Protein AF-A0A850CCL5-F1 (afdb_monomer)

Foldseek 3Di:
DAAQLGPVCVVVLVVLADPPDADEAEYADDDVVLVVVVVVVVVVCVVCCVVCVPDDDYHYHYDVQPVCVVVPNPPDHRHWDKDFDDDPNDTPDIDTDPCRSNVRGDDDD

Mean predicted aligned error: 3.84 Å

Organism: NCBI:txid1076443

pLDDT: mean 90.9, std 8.14, range [40.56, 97.75]

Sequence (109 aa):
VLGVSRLAAAEDAFRAAGPVEQATVVVPADGETADLLRLRLTDLAACLRPAFPAGRRVRVVLDDGTLAAAIGFANTGDGTEAALRISDGIITARAIGAGAGRAVAPDGL

Radius of gyration: 13.96 Å; Cα contacts (8 Å, |Δi|>4): 161; chains: 1; bounding box: 42×28×35 Å

Structure (mmCIF, N/CA/C/O backbone):
data_AF-A0A850CCL5-F1
#
_entry.id   AF-A0A850CCL5-F1
#
loop_
_atom_site.group_PDB
_atom_site.id
_atom_site.type_symbol
_atom_site.label_atom_id
_atom_site.label_alt_id
_atom_site.label_comp_id
_atom_site.label_asym_id
_atom_site.label_entity_id
_atom_site.label_seq_id
_atom_site.pdbx_PDB_ins_code
_atom_site.Cartn_x
_atom_site.Cartn_y
_atom_site.Cartn_z
_atom_site.occupancy
_atom_site.B_iso_or_equiv
_atom_site.auth_seq_id
_atom_site.auth_comp_id
_atom_site.auth_asym_id
_atom_site.auth_atom_id
_atom_site.pdbx_PDB_model_num
ATOM 1 N N . VAL A 1 1 ? -0.005 0.442 -4.331 1.00 97.31 1 VAL A N 1
ATOM 2 C CA . VAL A 1 1 ? 1.350 0.823 -4.773 1.00 97.31 1 VAL A CA 1
ATOM 3 C C . VAL A 1 1 ? 1.309 2.275 -5.186 1.00 97.31 1 VAL A C 1
ATOM 5 O O . VAL A 1 1 ? 0.525 2.614 -6.065 1.00 97.31 1 VAL A O 1
ATOM 8 N N . LEU A 1 2 ? 2.077 3.121 -4.511 1.00 97.44 2 LEU A N 1
ATOM 9 C CA . LEU A 1 2 ? 2.126 4.555 -4.773 1.00 97.44 2 LEU A CA 1
ATOM 10 C C . LEU A 1 2 ? 3.574 4.951 -5.038 1.00 97.44 2 LEU A C 1
ATOM 12 O O . LEU A 1 2 ? 4.454 4.581 -4.267 1.00 97.44 2 LEU A O 1
ATOM 16 N N . GLY A 1 3 ? 3.809 5.702 -6.107 1.00 96.88 3 GLY A N 1
ATOM 17 C CA . GLY A 1 3 ? 5.069 6.410 -6.288 1.00 96.88 3 GLY A CA 1
ATOM 18 C C . GLY A 1 3 ? 5.159 7.605 -5.337 1.00 96.88 3 GLY A C 1
ATOM 19 O O . GLY A 1 3 ? 4.149 8.057 -4.786 1.00 96.88 3 GLY A O 1
ATOM 20 N N . VAL A 1 4 ? 6.366 8.138 -5.150 1.00 95.38 4 VAL A N 1
ATOM 21 C CA . VAL A 1 4 ? 6.640 9.203 -4.169 1.00 95.38 4 VAL A CA 1
ATOM 22 C C . VAL A 1 4 ? 5.753 10.434 -4.382 1.00 95.38 4 VAL A C 1
ATOM 24 O O . VAL A 1 4 ? 5.194 10.971 -3.425 1.00 95.38 4 VAL A O 1
ATOM 27 N N . SER A 1 5 ? 5.529 10.835 -5.638 1.00 95.25 5 SER A N 1
ATOM 28 C CA . SER A 1 5 ? 4.682 11.993 -5.971 1.00 95.25 5 SER A CA 1
ATOM 29 C C . SER A 1 5 ? 3.178 11.753 -5.758 1.00 95.25 5 SER A C 1
ATOM 31 O O . SER A 1 5 ? 2.383 12.690 -5.819 1.00 95.25 5 SER A O 1
ATOM 33 N N . ARG A 1 6 ? 2.772 10.505 -5.488 1.00 96.25 6 ARG A N 1
ATOM 34 C CA . ARG A 1 6 ? 1.376 10.079 -5.297 1.00 96.25 6 ARG A CA 1
ATOM 35 C C . ARG A 1 6 ? 1.064 9.608 -3.880 1.00 96.25 6 ARG A C 1
ATOM 37 O O . ARG A 1 6 ? -0.033 9.114 -3.645 1.00 96.25 6 ARG A O 1
ATOM 44 N N . LEU A 1 7 ? 1.962 9.799 -2.910 1.00 94.62 7 LEU A N 1
ATOM 45 C CA . LEU A 1 7 ? 1.741 9.364 -1.521 1.00 94.62 7 LEU A CA 1
ATOM 46 C C . LEU A 1 7 ? 0.465 9.934 -0.884 1.00 94.62 7 LEU A C 1
ATOM 48 O O . LEU A 1 7 ? -0.136 9.269 -0.044 1.00 94.62 7 LEU A O 1
ATOM 52 N N . ALA A 1 8 ? 0.016 11.117 -1.311 1.00 93.38 8 ALA A N 1
ATOM 53 C CA . ALA A 1 8 ? -1.240 11.707 -0.845 1.00 93.38 8 ALA A CA 1
ATOM 54 C C . ALA A 1 8 ? -2.468 10.822 -1.144 1.00 93.38 8 ALA A C 1
ATOM 56 O O . ALA A 1 8 ? -3.388 10.779 -0.331 1.00 93.38 8 ALA A O 1
ATOM 57 N N . ALA A 1 9 ? -2.449 10.038 -2.230 1.00 95.56 9 ALA A N 1
ATOM 58 C CA . ALA A 1 9 ? -3.534 9.117 -2.588 1.00 95.56 9 ALA A CA 1
ATOM 59 C C . ALA A 1 9 ? -3.729 7.980 -1.566 1.00 95.56 9 ALA A C 1
ATOM 61 O O . ALA A 1 9 ? -4.743 7.279 -1.586 1.00 95.56 9 ALA A O 1
ATOM 62 N N . ALA A 1 10 ? -2.779 7.792 -0.641 1.00 93.25 10 ALA A N 1
ATOM 63 C CA . ALA A 1 10 ? -2.964 6.892 0.487 1.00 93.25 10 ALA A CA 1
ATO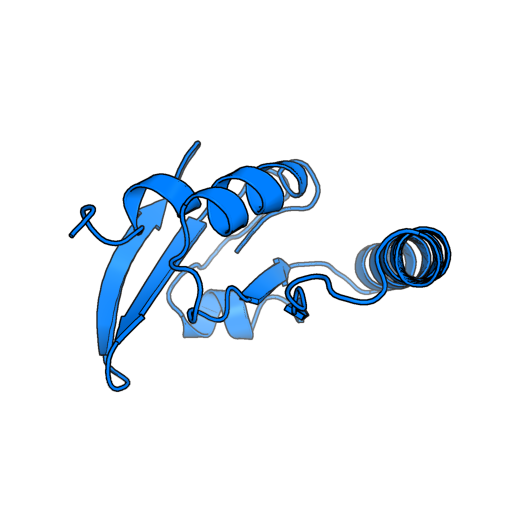M 64 C C . ALA A 1 10 ? -4.171 7.306 1.339 1.00 93.25 10 ALA A C 1
ATOM 66 O O . ALA A 1 10 ? -4.908 6.434 1.788 1.00 93.25 10 ALA A O 1
ATOM 67 N N . GLU A 1 11 ? -4.394 8.607 1.550 1.00 91.19 11 GLU A N 1
ATOM 68 C CA . GLU A 1 11 ? -5.504 9.103 2.369 1.00 91.19 11 GLU A CA 1
ATOM 69 C C . GLU A 1 11 ? -6.858 8.735 1.760 1.00 91.19 11 GLU A C 1
ATOM 71 O O . GLU A 1 11 ? -7.677 8.131 2.454 1.00 91.19 11 GLU A O 1
ATOM 76 N N . ASP A 1 12 ? -7.041 8.965 0.459 1.00 90.44 12 ASP A N 1
ATOM 77 C CA . ASP A 1 12 ? -8.240 8.551 -0.276 1.00 90.44 12 ASP A CA 1
ATOM 78 C C . ASP A 1 12 ? -8.460 7.033 -0.206 1.00 90.44 12 ASP A C 1
ATOM 80 O O . ASP A 1 12 ? -9.575 6.567 0.047 1.00 90.44 12 ASP A O 1
ATOM 84 N N . ALA A 1 13 ? -7.394 6.242 -0.375 1.00 89.88 13 ALA A N 1
ATOM 85 C CA . ALA A 1 13 ? -7.463 4.786 -0.270 1.00 89.88 13 ALA A CA 1
ATOM 86 C C . ALA A 1 13 ? -7.861 4.333 1.145 1.00 89.88 13 ALA A C 1
ATOM 88 O O . ALA A 1 13 ? -8.710 3.455 1.301 1.00 89.88 13 ALA A O 1
ATOM 89 N N . PHE A 1 14 ? -7.298 4.950 2.190 1.00 89.06 14 PHE A N 1
ATOM 90 C CA . PHE A 1 14 ? -7.698 4.683 3.569 1.00 89.06 14 PHE A CA 1
ATOM 91 C C . PHE A 1 14 ? -9.154 5.094 3.799 1.00 89.06 14 PHE A C 1
ATOM 93 O O . PHE A 1 14 ? -9.919 4.317 4.364 1.00 89.06 14 PHE A O 1
ATOM 100 N N . ARG A 1 15 ? -9.576 6.271 3.347 1.00 87.38 15 ARG A N 1
ATOM 101 C CA . ARG A 1 15 ? -10.955 6.740 3.518 1.00 87.38 15 ARG A CA 1
ATOM 102 C C . ARG A 1 15 ? -11.972 5.831 2.823 1.00 87.38 15 ARG A C 1
ATOM 104 O O . ARG A 1 15 ? -13.096 5.706 3.298 1.00 87.38 15 ARG A O 1
ATOM 111 N N . ALA A 1 16 ? -11.584 5.208 1.714 1.00 89.56 16 ALA A N 1
ATOM 112 C CA . ALA A 1 16 ? -12.424 4.273 0.978 1.00 89.56 16 ALA A CA 1
ATOM 113 C C . ALA A 1 16 ? -12.430 2.8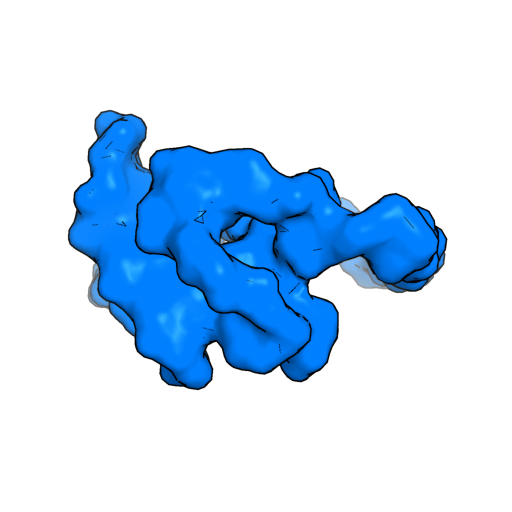48 1.563 1.00 89.56 16 ALA A C 1
ATOM 115 O O . ALA A 1 16 ? -13.426 2.144 1.420 1.00 89.56 16 ALA A O 1
ATOM 116 N N . ALA A 1 17 ? -11.346 2.417 2.216 1.00 86.31 17 ALA A N 1
ATOM 117 C CA . ALA A 1 17 ? -11.250 1.084 2.807 1.00 86.31 17 ALA A CA 1
ATOM 118 C C . ALA A 1 17 ? -12.185 0.914 4.014 1.00 86.31 17 ALA A C 1
ATOM 120 O O . ALA A 1 17 ? -12.264 1.793 4.881 1.00 86.31 17 ALA A O 1
ATOM 121 N N . GLY A 1 18 ? -12.819 -0.259 4.117 1.00 81.94 18 GLY A N 1
ATOM 122 C CA . GLY A 1 18 ? -13.762 -0.577 5.192 1.00 81.94 18 GLY A CA 1
ATOM 123 C C . GLY A 1 18 ? -13.145 -0.465 6.599 1.00 81.94 18 GLY A C 1
ATOM 124 O O . GLY A 1 18 ? -11.925 -0.560 6.760 1.00 81.94 18 GLY A O 1
ATOM 125 N N . PRO A 1 19 ? -13.953 -0.283 7.660 1.00 78.44 19 PRO A N 1
ATOM 126 C CA . PRO A 1 19 ? -13.460 0.026 9.010 1.00 78.44 19 PRO A CA 1
ATOM 127 C C . PRO A 1 19 ? -12.521 -1.039 9.601 1.00 78.44 19 PRO A C 1
ATOM 129 O O . PRO A 1 19 ? -11.631 -0.700 10.379 1.00 78.44 19 PRO A O 1
ATOM 132 N N . VAL A 1 20 ? -12.682 -2.303 9.199 1.00 80.38 20 VAL A N 1
ATOM 133 C CA . VAL A 1 20 ? -11.883 -3.449 9.675 1.00 80.38 20 VAL A CA 1
ATOM 134 C C . VAL A 1 20 ? -10.787 -3.847 8.670 1.00 80.38 20 VAL A C 1
ATOM 136 O O . VAL A 1 20 ? -9.946 -4.693 8.960 1.00 80.38 20 VAL A O 1
ATOM 139 N N . GLU A 1 21 ? -10.749 -3.226 7.489 1.00 83.44 21 GLU A N 1
ATOM 140 C CA . GLU A 1 21 ? -9.784 -3.572 6.447 1.00 83.44 21 GLU A CA 1
ATOM 141 C C . GLU A 1 21 ? -8.408 -2.970 6.716 1.00 83.44 21 GLU A C 1
ATOM 143 O O . GLU A 1 21 ? -8.255 -1.788 7.045 1.00 83.44 21 GLU A O 1
ATOM 148 N N . GLN A 1 22 ? -7.380 -3.790 6.510 1.00 85.19 22 GLN A N 1
ATOM 149 C CA . GLN A 1 22 ? -6.002 -3.333 6.531 1.00 85.19 22 GLN A CA 1
ATOM 150 C C . GLN A 1 22 ? -5.597 -2.836 5.143 1.00 85.19 22 GLN A C 1
ATOM 152 O O . GLN A 1 22 ? -5.374 -3.623 4.227 1.00 85.19 22 GLN A O 1
ATOM 157 N N . ALA A 1 23 ? -5.408 -1.527 5.005 1.00 88.06 23 ALA A N 1
ATOM 158 C CA . ALA A 1 23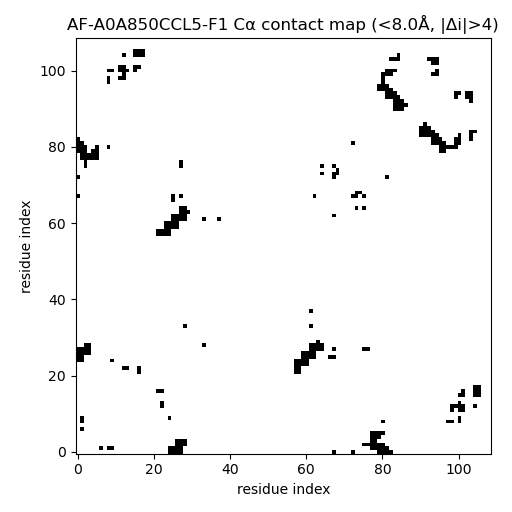 ? -4.764 -0.954 3.830 1.00 88.06 23 ALA A CA 1
ATOM 159 C C . ALA A 1 23 ? -3.236 -0.902 4.030 1.00 88.06 23 ALA A C 1
ATOM 161 O O . ALA A 1 23 ? -2.729 -0.378 5.027 1.00 88.06 23 ALA A O 1
ATOM 162 N N . THR A 1 24 ? -2.503 -1.481 3.075 1.00 93.31 24 THR A N 1
ATOM 163 C CA . THR A 1 24 ? -1.034 -1.461 3.030 1.00 93.31 24 THR A CA 1
ATOM 164 C C . THR A 1 24 ? -0.581 -0.589 1.866 1.00 93.31 24 THR A C 1
ATOM 166 O O . THR A 1 24 ? -0.930 -0.847 0.714 1.00 93.31 24 THR A O 1
ATOM 169 N N . VAL A 1 25 ? 0.222 0.432 2.159 1.00 95.38 25 VAL A N 1
ATOM 170 C CA . VAL A 1 25 ? 0.842 1.291 1.148 1.00 95.38 25 VAL A CA 1
ATOM 171 C C . VAL A 1 25 ? 2.217 0.728 0.822 1.00 95.38 25 VAL A C 1
ATOM 173 O O . VAL A 1 25 ? 3.097 0.701 1.674 1.00 95.38 25 VAL A O 1
ATOM 176 N N . VAL A 1 26 ? 2.394 0.271 -0.412 1.00 97.12 26 VAL A N 1
ATOM 177 C CA . VAL A 1 26 ? 3.698 -0.139 -0.948 1.00 97.12 26 VAL A CA 1
ATOM 178 C C . VAL A 1 26 ? 4.273 1.032 -1.734 1.00 97.12 26 VAL A C 1
ATOM 180 O O . VAL A 1 26 ? 3.582 1.538 -2.625 1.00 97.12 26 VAL A O 1
ATOM 183 N N . VAL A 1 27 ? 5.490 1.452 -1.396 1.00 97.31 27 VAL A N 1
ATOM 184 C CA . VAL A 1 27 ? 6.198 2.576 -2.019 1.00 97.31 27 VAL A CA 1
ATOM 185 C C . VAL A 1 27 ? 7.499 2.056 -2.623 1.00 97.31 27 VAL A C 1
ATOM 187 O O . VAL A 1 27 ? 8.452 1.828 -1.876 1.00 97.31 27 VAL A O 1
ATOM 190 N N . PRO A 1 28 ? 7.540 1.834 -3.947 1.00 96.12 28 PRO A N 1
ATOM 191 C CA . PRO A 1 28 ? 8.771 1.510 -4.647 1.00 96.12 28 PRO A CA 1
ATOM 192 C C . PRO A 1 28 ? 9.735 2.697 -4.567 1.00 96.12 28 PRO A C 1
ATOM 194 O O . PRO A 1 28 ? 9.362 3.810 -4.941 1.00 96.12 28 PRO A O 1
ATOM 197 N N . ALA A 1 29 ? 10.939 2.473 -4.052 1.00 94.56 29 ALA A N 1
ATOM 198 C CA . ALA A 1 29 ? 11.978 3.488 -3.920 1.00 94.56 29 ALA A CA 1
ATOM 199 C C . ALA A 1 29 ? 13.367 2.836 -3.909 1.00 94.56 29 ALA A C 1
ATOM 201 O O . ALA A 1 29 ? 13.538 1.718 -3.426 1.00 94.56 29 ALA A O 1
ATOM 202 N N . ASP A 1 30 ? 14.365 3.548 -4.424 1.00 92.88 30 ASP A N 1
ATOM 203 C CA . ASP A 1 30 ? 15.767 3.139 -4.361 1.00 92.88 30 ASP A CA 1
ATOM 204 C C . ASP A 1 30 ? 16.428 3.571 -3.043 1.00 92.88 30 ASP A C 1
ATOM 206 O O . ASP A 1 30 ? 15.828 4.289 -2.249 1.00 92.88 30 ASP A O 1
ATOM 210 N N . GLY A 1 31 ? 17.658 3.108 -2.789 1.00 92.19 31 GLY A N 1
ATOM 211 C CA . GLY A 1 31 ? 18.321 3.201 -1.479 1.00 92.19 31 GLY A CA 1
ATOM 212 C C . GLY A 1 31 ? 18.221 4.570 -0.798 1.00 92.19 31 GLY A C 1
ATOM 213 O O . GLY A 1 31 ? 17.666 4.669 0.294 1.00 92.19 31 GLY A O 1
ATOM 214 N N . GLU A 1 32 ? 18.693 5.632 -1.455 1.00 94.25 32 GLU A N 1
ATOM 215 C CA . GLU A 1 32 ? 18.660 6.981 -0.876 1.00 94.25 32 GLU A CA 1
ATOM 216 C C . GLU A 1 32 ? 17.223 7.487 -0.673 1.00 94.25 32 GLU A C 1
ATOM 218 O O . GLU A 1 32 ? 16.876 7.987 0.402 1.00 94.25 32 GLU A O 1
ATOM 223 N N . THR A 1 33 ? 16.356 7.320 -1.676 1.00 94.25 33 THR A N 1
ATOM 224 C CA . THR A 1 33 ? 14.959 7.764 -1.598 1.00 94.25 33 THR A CA 1
ATOM 225 C C . THR A 1 33 ? 14.199 7.018 -0.501 1.00 94.25 33 THR A C 1
ATOM 227 O O . THR A 1 33 ? 13.422 7.623 0.239 1.00 94.25 33 THR A O 1
ATOM 230 N N . ALA A 1 34 ? 14.438 5.716 -0.347 1.00 95.00 34 ALA A N 1
ATOM 231 C CA . ALA A 1 34 ? 13.853 4.882 0.693 1.00 95.00 34 ALA A CA 1
ATOM 232 C C . ALA A 1 34 ? 14.299 5.334 2.092 1.00 95.00 34 ALA A C 1
ATOM 234 O O . ALA A 1 34 ? 13.459 5.451 2.989 1.00 95.00 34 ALA A O 1
ATOM 235 N N . ASP A 1 35 ? 15.577 5.662 2.284 1.00 96.56 35 ASP A N 1
ATOM 236 C CA . ASP A 1 35 ? 16.081 6.179 3.561 1.00 96.56 35 ASP A CA 1
ATOM 237 C C . ASP A 1 35 ? 15.448 7.533 3.918 1.00 96.56 35 ASP A C 1
ATOM 239 O O . ASP A 1 35 ? 14.986 7.734 5.049 1.00 96.56 35 ASP A O 1
ATOM 243 N N . LEU A 1 36 ? 15.326 8.440 2.943 1.00 96.12 36 LEU A N 1
ATOM 244 C CA . LEU A 1 36 ? 14.642 9.721 3.130 1.00 96.12 36 LEU A CA 1
ATOM 245 C C . LEU A 1 36 ? 13.154 9.538 3.447 1.00 96.12 36 LEU A C 1
ATOM 247 O O . LEU A 1 36 ? 12.630 10.181 4.361 1.00 96.12 36 LEU A O 1
ATOM 251 N N . LEU A 1 37 ? 12.466 8.640 2.739 1.00 95.81 37 LEU A N 1
ATOM 252 C CA . LEU A 1 37 ? 11.073 8.300 3.023 1.00 95.81 37 LEU A CA 1
ATOM 253 C C . LEU A 1 37 ? 10.921 7.732 4.429 1.00 95.81 37 LEU A C 1
ATOM 255 O O . LEU A 1 37 ? 10.015 8.137 5.158 1.00 95.81 37 LEU A O 1
ATOM 259 N N . ARG A 1 38 ? 11.814 6.830 4.841 1.00 95.88 38 ARG A N 1
ATOM 260 C CA . ARG A 1 38 ? 11.796 6.242 6.180 1.00 95.88 38 ARG A CA 1
ATOM 261 C C . ARG A 1 38 ? 11.941 7.311 7.251 1.00 95.88 38 ARG A C 1
ATOM 263 O O . ARG A 1 38 ? 11.160 7.296 8.204 1.00 95.88 38 ARG A O 1
ATOM 270 N N . LEU A 1 39 ? 12.892 8.230 7.088 1.00 97.25 39 LEU A N 1
ATOM 271 C CA . LEU A 1 39 ? 13.077 9.364 7.992 1.00 97.25 39 LEU A CA 1
ATOM 272 C C . LEU A 1 39 ? 11.783 10.185 8.092 1.00 97.25 39 LEU A C 1
ATOM 274 O O . LEU A 1 39 ? 11.209 10.310 9.173 1.00 97.25 39 LEU A O 1
ATOM 278 N N . ARG A 1 40 ? 11.254 10.652 6.954 1.00 95.38 40 ARG A N 1
ATOM 279 C CA . ARG A 1 40 ? 10.066 11.523 6.916 1.00 95.38 40 ARG A CA 1
ATOM 280 C C . ARG A 1 40 ? 8.804 10.861 7.457 1.00 95.38 40 ARG A C 1
ATOM 282 O O . ARG A 1 40 ? 8.057 11.493 8.202 1.00 95.38 40 ARG A O 1
ATOM 289 N N . LEU A 1 41 ? 8.556 9.601 7.107 1.00 93.12 41 LEU A N 1
ATOM 290 C CA . LEU A 1 41 ? 7.393 8.857 7.589 1.00 93.12 41 LEU A CA 1
ATOM 291 C C . LEU A 1 41 ? 7.492 8.564 9.087 1.00 93.12 41 LEU A C 1
ATOM 293 O O . LEU A 1 41 ? 6.477 8.604 9.783 1.00 93.12 41 LEU A O 1
ATOM 297 N N . THR A 1 42 ? 8.698 8.291 9.592 1.00 94.19 42 THR A N 1
ATOM 298 C CA . THR A 1 42 ? 8.916 8.052 11.023 1.00 94.19 42 THR A CA 1
ATOM 299 C C . THR A 1 42 ? 8.701 9.329 11.828 1.00 94.19 42 THR A C 1
ATOM 301 O O . THR A 1 42 ? 7.975 9.285 12.821 1.00 94.19 42 THR A O 1
ATOM 304 N N . ASP A 1 43 ? 9.239 10.462 11.371 1.00 95.50 43 ASP A N 1
ATOM 305 C CA . ASP A 1 43 ? 9.038 11.770 12.004 1.00 95.50 43 ASP A CA 1
ATOM 306 C C . ASP A 1 43 ? 7.552 12.152 12.027 1.00 95.50 43 ASP A C 1
ATOM 308 O O . ASP A 1 43 ? 7.003 12.504 13.073 1.00 95.50 43 ASP A O 1
ATOM 312 N N . LEU A 1 44 ? 6.861 12.001 10.892 1.00 91.00 44 LEU A N 1
ATOM 313 C CA . LEU A 1 44 ? 5.425 12.256 10.799 1.00 91.00 44 LEU A CA 1
ATOM 314 C C . LEU A 1 44 ? 4.635 11.365 11.767 1.00 91.00 44 LEU A C 1
ATOM 316 O O . LEU A 1 44 ? 3.785 11.851 12.514 1.00 91.00 44 LEU A O 1
ATOM 320 N N . ALA A 1 45 ? 4.924 10.062 11.787 1.00 89.50 45 ALA A N 1
ATOM 321 C CA . ALA A 1 45 ? 4.255 9.126 12.682 1.00 89.50 45 ALA A CA 1
ATOM 322 C C . ALA A 1 45 ? 4.528 9.442 14.162 1.00 89.50 45 ALA A C 1
ATOM 324 O O . ALA A 1 45 ? 3.628 9.282 14.990 1.00 89.50 45 ALA A O 1
ATOM 325 N N . ALA A 1 46 ? 5.737 9.897 14.502 1.00 91.62 46 ALA A N 1
ATOM 326 C CA . ALA A 1 46 ? 6.094 10.320 15.852 1.00 91.62 46 ALA A CA 1
ATOM 327 C C . ALA A 1 46 ? 5.306 11.566 16.286 1.00 91.62 46 ALA A C 1
ATOM 329 O O . ALA A 1 46 ? 4.820 11.601 17.415 1.00 91.62 46 ALA A O 1
ATOM 330 N N . CYS A 1 47 ? 5.101 12.533 15.388 1.00 92.25 47 CYS A N 1
ATOM 331 C CA . CYS A 1 47 ? 4.290 13.725 15.651 1.00 92.25 47 CYS A CA 1
ATOM 332 C C . CYS A 1 47 ? 2.788 13.417 15.771 1.00 92.25 47 CYS A C 1
ATOM 334 O O . CYS A 1 47 ? 2.104 13.992 16.616 1.00 92.25 47 CYS A O 1
ATOM 336 N N . LEU A 1 48 ? 2.258 12.510 14.945 1.00 88.00 48 LEU A N 1
ATOM 337 C CA . LEU A 1 48 ? 0.821 12.206 14.918 1.00 88.00 48 LEU A CA 1
ATOM 338 C C . LEU A 1 48 ? 0.373 11.282 16.055 1.00 88.00 48 LEU A C 1
ATOM 340 O O . LEU A 1 48 ? -0.752 11.403 16.537 1.00 88.00 48 LEU A O 1
ATOM 344 N N . ARG A 1 49 ? 1.227 10.353 16.498 1.00 88.31 49 ARG A N 1
ATOM 345 C CA . ARG A 1 49 ? 0.847 9.327 17.482 1.00 88.31 49 ARG A CA 1
ATOM 346 C C . ARG A 1 49 ? 0.336 9.901 18.818 1.00 88.31 49 ARG A C 1
ATOM 348 O O . ARG A 1 49 ? -0.664 9.375 19.300 1.00 88.31 49 ARG A O 1
ATOM 355 N N . PRO A 1 50 ? 0.936 10.955 19.408 1.00 90.44 50 PRO A N 1
ATOM 356 C CA . PRO A 1 50 ? 0.408 11.576 20.624 1.00 90.44 50 PRO A CA 1
ATOM 357 C C . PRO A 1 50 ? -0.933 12.291 20.417 1.00 90.44 50 PRO A C 1
ATOM 359 O O . PRO A 1 50 ? -1.760 12.299 21.322 1.00 90.44 50 PRO A O 1
ATOM 362 N N . ALA A 1 51 ? -1.161 12.875 19.236 1.00 90.81 51 ALA A N 1
ATOM 363 C CA . ALA A 1 51 ? -2.401 13.583 18.917 1.00 90.81 51 ALA A CA 1
ATOM 364 C C . ALA A 1 51 ? -3.568 12.626 18.606 1.00 90.81 51 ALA A C 1
ATOM 366 O O . ALA A 1 51 ? -4.723 12.952 18.873 1.00 90.81 51 ALA A O 1
ATOM 367 N N . PHE A 1 52 ? -3.271 11.436 18.071 1.00 83.56 52 PHE A N 1
ATOM 368 C CA . PHE A 1 52 ? -4.265 10.457 17.618 1.00 83.56 52 PHE A CA 1
ATOM 369 C C . PHE A 1 52 ? -4.000 9.047 18.182 1.00 83.56 52 PHE A C 1
ATOM 371 O O . PHE A 1 52 ? -3.692 8.118 17.428 1.00 83.56 52 PHE A O 1
ATOM 378 N N . PRO A 1 53 ? -4.146 8.837 19.503 1.00 77.00 53 PRO A N 1
ATOM 379 C CA . PRO A 1 53 ? -3.767 7.580 20.154 1.00 77.00 53 PRO A CA 1
ATOM 380 C C . PRO A 1 53 ? -4.627 6.367 19.750 1.00 77.00 53 PRO A C 1
ATOM 382 O O . PRO A 1 53 ? -4.156 5.235 19.836 1.00 77.00 53 PRO A O 1
ATOM 385 N N . ALA A 1 54 ? -5.863 6.580 19.283 1.00 77.44 54 ALA A N 1
ATOM 386 C CA . ALA A 1 54 ? -6.822 5.525 18.923 1.00 77.44 54 ALA A CA 1
ATOM 387 C C . ALA A 1 54 ? -7.027 5.353 17.399 1.00 77.44 54 ALA A C 1
ATOM 389 O O . ALA A 1 54 ? -8.048 4.827 16.960 1.00 77.44 54 ALA A O 1
ATOM 390 N N . GLY A 1 55 ? -6.084 5.824 16.574 1.00 69.44 55 GLY A N 1
ATOM 391 C CA . GLY A 1 55 ? -6.210 5.802 15.112 1.00 69.44 55 GLY A CA 1
ATOM 392 C C . GLY A 1 55 ? -6.023 4.421 14.467 1.00 69.44 55 GLY A C 1
ATOM 393 O O . GLY A 1 55 ? -5.307 3.556 14.981 1.00 69.44 55 GLY A O 1
ATOM 394 N N . ARG A 1 56 ? -6.623 4.227 13.281 1.00 75.75 56 ARG A N 1
ATOM 395 C CA . ARG A 1 56 ? -6.392 3.035 12.448 1.00 75.75 56 ARG A CA 1
ATOM 396 C C . ARG A 1 56 ? -4.926 2.997 12.012 1.00 75.75 56 ARG A C 1
ATOM 398 O O . ARG A 1 56 ? -4.398 3.981 11.496 1.00 75.75 56 ARG A O 1
ATOM 405 N N . ARG A 1 57 ? -4.256 1.862 12.224 1.00 76.62 57 ARG A N 1
ATOM 406 C CA . ARG A 1 57 ? -2.837 1.716 11.877 1.00 76.62 57 ARG A CA 1
ATOM 407 C C . ARG A 1 57 ? -2.658 1.695 10.362 1.00 76.62 57 ARG A C 1
ATOM 409 O O . ARG A 1 57 ? -3.246 0.868 9.673 1.00 76.62 57 ARG A O 1
ATOM 416 N N . VAL A 1 58 ? -1.791 2.572 9.876 1.00 81.44 58 VAL A N 1
ATOM 417 C CA . VAL A 1 58 ? -1.328 2.600 8.489 1.00 81.44 58 VAL A CA 1
ATOM 418 C C . VAL A 1 58 ? -0.071 1.743 8.390 1.00 81.44 58 VAL A C 1
ATOM 420 O O . VAL A 1 58 ? 0.895 1.976 9.118 1.00 81.44 58 VAL A O 1
ATOM 423 N N . ARG A 1 59 ? -0.074 0.743 7.503 1.00 89.94 59 ARG A N 1
ATOM 424 C CA . ARG A 1 59 ? 1.133 -0.026 7.182 1.00 89.94 59 ARG A CA 1
ATOM 425 C C . ARG A 1 59 ? 1.752 0.537 5.911 1.00 89.94 59 ARG A C 1
ATOM 427 O O . ARG A 1 59 ? 1.119 0.490 4.860 1.00 89.94 59 ARG A O 1
ATOM 434 N N . VAL A 1 60 ? 2.986 1.023 6.010 1.00 93.56 60 VAL A N 1
ATOM 435 C CA . VAL A 1 60 ? 3.795 1.417 4.852 1.00 93.56 60 VAL A CA 1
ATOM 436 C C . VAL A 1 60 ? 4.932 0.419 4.684 1.00 93.56 60 VAL A C 1
ATOM 438 O O . VAL A 1 60 ? 5.576 0.041 5.662 1.00 93.56 60 VAL A O 1
ATOM 441 N N . VAL A 1 61 ? 5.148 -0.024 3.453 1.00 95.75 61 VAL A N 1
ATOM 442 C CA . VAL A 1 61 ? 6.249 -0.894 3.047 1.00 95.75 61 VAL A CA 1
ATOM 443 C C . VAL A 1 61 ? 7.052 -0.135 2.003 1.00 95.75 61 VAL A C 1
ATOM 445 O O . VAL A 1 61 ? 6.517 0.203 0.950 1.00 95.75 61 VAL A O 1
ATOM 448 N N . LEU A 1 62 ? 8.313 0.151 2.320 1.00 96.31 62 LEU A N 1
ATOM 449 C CA . LEU A 1 62 ? 9.283 0.601 1.328 1.00 96.31 62 LEU A CA 1
ATOM 450 C C . LEU A 1 62 ? 9.761 -0.636 0.574 1.00 96.31 62 LEU A C 1
ATOM 452 O O . LEU A 1 62 ? 10.136 -1.626 1.202 1.00 96.31 62 LEU A O 1
ATOM 456 N N . ASP A 1 63 ? 9.652 -0.590 -0.742 1.00 95.00 63 ASP A N 1
ATOM 457 C CA . ASP A 1 63 ? 9.872 -1.718 -1.638 1.00 95.00 63 ASP A CA 1
ATOM 458 C C . ASP A 1 63 ? 10.989 -1.374 -2.621 1.00 95.00 63 ASP A C 1
ATOM 460 O O . ASP A 1 63 ? 11.041 -0.257 -3.127 1.00 95.00 63 ASP A O 1
ATOM 464 N N . ASP A 1 64 ? 11.856 -2.333 -2.925 1.00 93.00 64 ASP A N 1
ATOM 465 C CA . ASP A 1 64 ? 12.889 -2.197 -3.963 1.00 93.00 64 ASP A CA 1
ATOM 466 C C . ASP A 1 64 ? 12.332 -2.451 -5.381 1.00 93.00 64 ASP A C 1
ATOM 468 O O . ASP A 1 64 ? 13.065 -2.472 -6.368 1.00 93.00 64 ASP A O 1
ATOM 472 N N . GLY A 1 65 ? 11.014 -2.646 -5.481 1.00 90.62 65 GLY A N 1
ATOM 473 C CA . GLY A 1 65 ? 10.265 -2.943 -6.696 1.00 90.62 65 GLY A CA 1
ATOM 474 C C . GLY A 1 65 ? 9.890 -4.419 -6.825 1.00 90.62 65 GLY A C 1
ATOM 475 O O . GLY A 1 65 ? 9.051 -4.761 -7.666 1.00 90.62 65 GLY A O 1
ATOM 476 N N . THR A 1 66 ? 10.460 -5.303 -6.001 1.00 93.50 66 THR A N 1
ATOM 477 C CA . THR A 1 66 ? 10.174 -6.742 -6.062 1.00 93.50 66 THR A CA 1
ATOM 478 C C . THR A 1 66 ? 8.743 -7.060 -5.643 1.00 93.50 66 THR A C 1
ATOM 480 O O . THR A 1 66 ? 8.066 -7.834 -6.327 1.00 93.50 66 THR A O 1
ATOM 483 N N . LEU A 1 67 ? 8.235 -6.437 -4.573 1.00 94.19 67 LEU A N 1
ATOM 484 C CA . LEU A 1 67 ? 6.867 -6.658 -4.114 1.00 94.19 67 LEU A CA 1
ATOM 485 C C . LEU A 1 67 ? 5.858 -6.112 -5.123 1.00 94.19 67 LEU A C 1
ATOM 487 O O . LEU A 1 67 ? 4.898 -6.809 -5.454 1.00 94.19 67 LEU A O 1
ATOM 491 N N . ALA A 1 68 ? 6.069 -4.893 -5.628 1.00 94.25 68 ALA A N 1
ATOM 492 C CA . ALA A 1 68 ? 5.201 -4.285 -6.632 1.00 94.25 68 ALA A CA 1
ATOM 493 C C . ALA A 1 68 ? 5.118 -5.139 -7.909 1.00 94.25 68 ALA A C 1
ATOM 495 O O . ALA A 1 68 ? 4.016 -5.411 -8.400 1.00 94.25 68 ALA A O 1
ATOM 496 N N . ALA A 1 69 ? 6.257 -5.639 -8.395 1.00 94.25 69 ALA A N 1
ATOM 497 C CA . ALA A 1 69 ? 6.303 -6.533 -9.546 1.00 94.25 69 ALA A CA 1
ATOM 498 C C . ALA A 1 69 ? 5.591 -7.869 -9.272 1.00 94.25 69 ALA A C 1
ATOM 500 O O . ALA A 1 69 ? 4.797 -8.315 -10.103 1.00 94.25 69 ALA A O 1
ATOM 501 N N . ALA A 1 70 ? 5.806 -8.476 -8.099 1.00 93.25 70 ALA A N 1
ATOM 502 C CA . ALA A 1 70 ? 5.190 -9.750 -7.716 1.00 93.25 70 ALA A CA 1
ATOM 503 C C . ALA A 1 70 ? 3.656 -9.681 -7.663 1.00 93.25 70 ALA A C 1
ATOM 505 O O . ALA A 1 70 ? 2.975 -10.642 -8.018 1.00 93.25 70 ALA A O 1
ATOM 506 N N . ILE A 1 71 ? 3.098 -8.530 -7.280 1.00 91.19 71 ILE A N 1
ATOM 507 C CA . ILE A 1 71 ? 1.647 -8.296 -7.293 1.00 91.19 71 ILE A CA 1
ATOM 508 C C . ILE A 1 71 ? 1.148 -7.734 -8.633 1.00 91.19 71 ILE A C 1
ATOM 510 O O . ILE A 1 71 ? 0.007 -7.287 -8.727 1.00 91.19 71 ILE A O 1
ATOM 514 N N . GLY A 1 72 ? 1.971 -7.784 -9.683 1.00 92.06 72 GLY A N 1
ATOM 515 C CA . GLY A 1 72 ? 1.617 -7.489 -11.071 1.00 92.06 72 GLY A CA 1
ATOM 516 C C . GLY A 1 72 ? 1.586 -6.008 -11.447 1.00 92.06 72 GLY A C 1
ATOM 517 O O . GLY A 1 72 ? 0.901 -5.652 -12.406 1.00 92.06 72 GLY A O 1
ATOM 518 N N . PHE A 1 73 ? 2.321 -5.161 -10.726 1.00 93.81 73 PHE A N 1
ATOM 519 C CA . PHE A 1 73 ? 2.612 -3.782 -11.116 1.00 93.81 73 PHE A CA 1
ATOM 520 C C . PHE A 1 73 ? 4.108 -3.635 -11.408 1.00 93.81 73 PHE A C 1
ATOM 522 O O . PHE A 1 73 ? 4.889 -3.229 -10.554 1.00 93.81 73 PHE A O 1
ATOM 529 N N . ALA A 1 74 ? 4.509 -3.993 -12.627 1.00 89.25 74 ALA A N 1
ATOM 530 C CA . ALA A 1 74 ? 5.860 -3.735 -13.119 1.00 89.25 74 ALA A CA 1
ATOM 531 C C . ALA A 1 74 ? 6.009 -2.273 -13.582 1.00 89.25 74 ALA A C 1
ATOM 533 O O . ALA A 1 74 ? 5.018 -1.619 -13.908 1.00 89.25 74 ALA A O 1
ATOM 534 N N . ASN A 1 75 ? 7.251 -1.787 -13.673 1.00 87.06 75 ASN A N 1
ATOM 535 C CA . ASN A 1 75 ? 7.596 -0.454 -14.195 1.00 87.06 75 ASN A CA 1
ATOM 536 C C . ASN A 1 75 ? 6.968 0.712 -13.413 1.00 87.06 75 ASN A C 1
ATOM 538 O O . ASN A 1 75 ? 6.495 1.691 -13.990 1.00 87.06 75 ASN A O 1
ATOM 542 N N . THR A 1 76 ? 6.947 0.607 -12.087 1.00 92.81 76 THR A N 1
ATOM 543 C CA . THR A 1 76 ? 6.488 1.692 -11.220 1.00 92.81 76 THR A CA 1
ATOM 544 C C . THR A 1 76 ? 7.476 2.856 -11.240 1.00 92.81 76 THR A C 1
ATOM 546 O O . THR A 1 76 ? 8.673 2.648 -11.070 1.00 92.81 76 THR A O 1
ATOM 549 N N . GLY A 1 77 ? 6.974 4.079 -11.390 1.00 92.25 77 GLY A N 1
ATOM 550 C CA . GLY A 1 77 ? 7.724 5.319 -11.164 1.00 92.25 77 GLY A CA 1
ATOM 551 C C . GLY A 1 77 ? 7.019 6.259 -10.185 1.00 92.25 77 GLY A C 1
ATOM 552 O O . GLY A 1 77 ? 5.976 5.918 -9.622 1.00 92.25 77 GLY A O 1
ATOM 553 N N . ASP A 1 78 ? 7.533 7.477 -10.029 1.00 93.81 78 ASP A N 1
ATOM 554 C CA . ASP A 1 78 ? 7.043 8.445 -9.034 1.00 93.81 78 ASP A CA 1
ATOM 555 C C . ASP A 1 78 ? 5.564 8.803 -9.176 1.00 93.81 78 ASP A C 1
ATOM 557 O O . ASP A 1 78 ? 4.898 9.090 -8.180 1.00 93.81 78 ASP A O 1
ATOM 561 N N . GLY A 1 79 ? 5.039 8.782 -10.403 1.00 95.88 79 GLY A N 1
ATOM 562 C CA . GLY A 1 79 ? 3.639 9.069 -10.716 1.00 95.88 79 GLY A CA 1
ATOM 563 C C . GLY A 1 79 ? 2.690 7.882 -10.541 1.00 95.88 79 GLY A C 1
ATOM 564 O O . GLY A 1 79 ? 1.501 8.031 -10.822 1.00 95.88 79 GLY A O 1
ATOM 565 N N . THR A 1 80 ? 3.195 6.718 -10.119 1.00 97.06 80 THR A N 1
ATOM 566 C CA . THR A 1 80 ? 2.400 5.492 -9.996 1.00 97.06 80 THR A CA 1
ATOM 567 C C . THR A 1 80 ? 1.303 5.669 -8.966 1.00 97.06 80 THR A C 1
ATOM 569 O O . THR A 1 80 ? 1.561 5.998 -7.811 1.00 97.06 80 THR A O 1
ATOM 572 N N . GLU A 1 81 ? 0.088 5.338 -9.368 1.00 97.75 81 GLU A N 1
ATOM 573 C CA . GLU A 1 81 ? -1.010 5.085 -8.457 1.00 97.75 81 GLU A CA 1
ATOM 574 C C . GLU A 1 81 ? -1.692 3.805 -8.920 1.00 97.75 81 GLU A C 1
ATOM 576 O O . GLU A 1 81 ? -2.198 3.719 -10.036 1.00 97.75 81 GLU A O 1
ATOM 581 N N . ALA A 1 82 ? -1.614 2.768 -8.098 1.00 97.50 82 ALA A N 1
ATOM 582 C CA . ALA A 1 82 ? -2.175 1.470 -8.418 1.00 97.50 82 ALA A CA 1
ATOM 583 C C . ALA A 1 82 ? -2.657 0.778 -7.149 1.00 97.50 82 ALA A C 1
ATOM 585 O O . ALA A 1 82 ? -2.055 0.910 -6.078 1.00 97.50 82 ALA A O 1
ATOM 586 N N . ALA A 1 83 ? -3.731 0.010 -7.260 1.00 96.06 83 ALA A N 1
ATOM 587 C CA . ALA A 1 83 ? -4.344 -0.641 -6.119 1.00 96.06 83 ALA A CA 1
ATOM 588 C C . ALA A 1 83 ? -4.872 -2.027 -6.477 1.00 96.06 83 ALA A C 1
ATOM 590 O O . ALA A 1 83 ? -5.258 -2.304 -7.614 1.00 96.06 83 ALA A O 1
ATOM 591 N N . LEU A 1 84 ? -4.872 -2.891 -5.468 1.00 95.19 84 LEU A N 1
ATOM 592 C CA . LEU A 1 84 ? -5.467 -4.216 -5.496 1.00 95.19 84 LEU A CA 1
ATOM 593 C C . LEU A 1 84 ? -6.323 -4.373 -4.256 1.00 95.19 84 LEU A C 1
ATOM 595 O O . LEU A 1 84 ? -5.936 -3.915 -3.178 1.00 95.19 84 LEU A O 1
ATOM 599 N N . ARG A 1 85 ? -7.430 -5.087 -4.409 1.00 93.88 85 ARG A N 1
ATOM 600 C CA . ARG A 1 85 ? -8.195 -5.618 -3.288 1.00 93.88 85 ARG A CA 1
ATOM 601 C C . ARG A 1 85 ? -7.936 -7.108 -3.176 1.00 93.88 85 ARG A C 1
ATOM 603 O O . ARG A 1 85 ? -7.964 -7.813 -4.183 1.00 93.88 85 ARG A O 1
ATOM 610 N N . ILE A 1 86 ? -7.688 -7.562 -1.952 1.00 92.00 86 ILE A N 1
ATOM 611 C CA . ILE A 1 86 ? -7.507 -8.974 -1.627 1.00 92.00 86 ILE A CA 1
ATOM 612 C C . ILE A 1 86 ? -8.597 -9.359 -0.627 1.00 92.00 86 ILE A C 1
ATOM 614 O O . ILE A 1 86 ? -8.700 -8.730 0.424 1.00 92.00 86 ILE A O 1
ATOM 618 N N . SER A 1 87 ? -9.385 -10.382 -0.950 1.00 91.19 87 SER A N 1
ATOM 619 C CA . SER A 1 87 ? -10.344 -11.023 -0.043 1.00 91.19 87 SER A CA 1
ATOM 620 C C . SER A 1 87 ? -10.074 -12.515 -0.048 1.00 91.19 87 SER A C 1
ATOM 622 O O . SER A 1 87 ? -9.900 -13.095 -1.116 1.00 91.19 87 SER A O 1
ATOM 624 N N . ASP A 1 88 ? -9.990 -13.124 1.134 1.00 91.25 88 ASP A N 1
ATOM 625 C CA . ASP A 1 88 ? -9.801 -14.575 1.285 1.00 91.25 88 ASP A CA 1
ATOM 626 C C . ASP A 1 88 ? -8.594 -15.125 0.498 1.00 91.25 88 ASP A C 1
ATOM 628 O O . ASP A 1 88 ? -8.622 -16.213 -0.069 1.00 91.25 88 ASP A O 1
ATOM 632 N N . GLY A 1 89 ? -7.514 -14.336 0.438 1.00 91.44 89 GLY A N 1
ATOM 633 C CA . GLY A 1 89 ? -6.286 -14.683 -0.287 1.00 91.44 89 GLY A CA 1
ATOM 634 C C . GLY A 1 89 ? -6.363 -14.519 -1.810 1.00 91.44 89 GLY A C 1
ATOM 635 O O . GLY A 1 89 ? -5.387 -14.815 -2.496 1.00 91.44 89 GLY A O 1
ATOM 636 N N . ILE A 1 90 ? -7.479 -14.021 -2.345 1.00 93.50 90 ILE A N 1
ATOM 637 C CA . ILE A 1 90 ? -7.718 -13.857 -3.781 1.00 93.50 90 ILE A CA 1
ATOM 638 C C . ILE A 1 90 ? -7.757 -12.371 -4.134 1.00 93.50 90 ILE A C 1
ATOM 640 O O . ILE A 1 90 ? -8.359 -11.564 -3.429 1.00 93.50 90 ILE A O 1
ATOM 644 N N . ILE A 1 91 ? -7.132 -12.002 -5.254 1.00 93.44 91 ILE A N 1
ATOM 645 C CA . ILE A 1 91 ? -7.255 -10.654 -5.817 1.00 93.44 91 ILE A CA 1
ATOM 646 C C . ILE A 1 91 ? -8.653 -10.505 -6.427 1.00 93.44 91 ILE A C 1
ATOM 648 O O . ILE A 1 91 ? -8.953 -11.139 -7.435 1.00 93.44 91 ILE A O 1
ATOM 652 N N . THR A 1 92 ? -9.496 -9.657 -5.838 1.00 94.38 92 THR A N 1
ATOM 653 C CA . THR A 1 92 ? -10.887 -9.457 -6.282 1.00 94.38 92 THR A CA 1
ATOM 654 C C . THR A 1 92 ? -11.080 -8.208 -7.137 1.00 94.38 92 THR A C 1
ATOM 656 O O . THR A 1 92 ? -12.056 -8.120 -7.874 1.00 94.38 92 THR A O 1
ATOM 659 N N . ALA A 1 93 ? -10.164 -7.239 -7.059 1.00 94.88 93 ALA A N 1
ATOM 660 C CA . ALA A 1 93 ? -10.194 -6.028 -7.876 1.00 94.88 93 ALA A CA 1
ATOM 661 C C . ALA A 1 93 ? -8.783 -5.476 -8.106 1.00 94.88 93 ALA A C 1
ATOM 663 O O . ALA A 1 93 ? -7.896 -5.633 -7.262 1.00 94.88 93 ALA A O 1
ATOM 664 N N . ARG A 1 94 ? -8.592 -4.793 -9.240 1.00 95.75 94 ARG A N 1
ATOM 665 C CA . ARG A 1 94 ? -7.359 -4.092 -9.619 1.00 95.75 94 ARG A CA 1
ATOM 666 C C . ARG A 1 94 ? -7.701 -2.768 -10.294 1.00 95.75 94 ARG A C 1
ATOM 668 O O . ARG A 1 94 ? -8.573 -2.738 -11.154 1.00 95.75 94 ARG A O 1
ATOM 675 N N . ALA A 1 95 ? -6.952 -1.717 -9.974 1.00 96.38 95 ALA A N 1
ATOM 676 C CA . ALA A 1 95 ? -7.019 -0.437 -10.674 1.00 96.38 95 ALA A CA 1
ATOM 677 C C . ALA A 1 95 ? -5.634 0.215 -10.794 1.00 96.38 95 ALA A C 1
ATOM 679 O O . ALA A 1 95 ? -4.751 -0.018 -9.964 1.00 96.38 95 ALA A O 1
ATOM 680 N N . ILE A 1 96 ? -5.458 1.031 -11.835 1.00 96.44 96 ILE A N 1
ATOM 681 C CA . ILE A 1 96 ? -4.261 1.838 -12.105 1.00 96.44 96 ILE A CA 1
ATOM 682 C C . ILE A 1 96 ? -4.724 3.233 -12.532 1.00 96.44 96 ILE A C 1
ATOM 684 O O . ILE A 1 96 ? -5.699 3.360 -13.270 1.00 96.44 96 ILE A O 1
ATOM 688 N N . GLY A 1 97 ? -4.007 4.262 -12.094 1.00 95.94 97 GLY A N 1
ATOM 689 C CA . GLY A 1 97 ? -4.302 5.665 -12.357 1.00 95.94 97 GLY A CA 1
ATOM 690 C C . GLY A 1 97 ? -4.841 6.390 -11.127 1.00 95.94 97 GLY A C 1
ATOM 691 O O . GLY A 1 97 ? -4.932 5.828 -10.036 1.00 95.94 97 GLY A O 1
ATOM 692 N N . ALA A 1 98 ? -5.183 7.664 -11.316 1.00 95.31 98 ALA A N 1
ATOM 693 C CA . ALA A 1 98 ? -5.732 8.499 -10.254 1.00 95.31 98 ALA A CA 1
ATOM 694 C C . ALA A 1 98 ? -7.040 7.907 -9.701 1.00 95.31 98 ALA A C 1
ATOM 696 O O . ALA A 1 98 ? -7.939 7.553 -10.464 1.00 95.31 98 ALA A O 1
ATOM 697 N N . GLY A 1 99 ? -7.145 7.812 -8.379 1.00 95.38 99 GLY A N 1
ATOM 698 C CA . GLY A 1 99 ? -8.278 7.214 -7.683 1.00 95.38 99 GLY A CA 1
ATOM 699 C C . GLY A 1 99 ? -8.241 5.685 -7.604 1.00 95.38 99 GLY A C 1
ATOM 700 O O . GLY A 1 99 ? -9.253 5.088 -7.235 1.00 95.38 99 GLY A O 1
ATOM 701 N N . ALA A 1 100 ? -7.119 5.020 -7.912 1.00 96.06 100 ALA A N 1
ATOM 702 C CA . ALA A 1 100 ? -7.056 3.554 -7.936 1.00 96.06 100 ALA A CA 1
ATOM 703 C C . ALA A 1 100 ? -7.473 2.925 -6.597 1.00 96.06 100 ALA A C 1
ATOM 705 O O . ALA A 1 100 ? -8.195 1.930 -6.580 1.00 96.06 100 ALA A O 1
ATOM 706 N N . GLY A 1 101 ? -7.062 3.521 -5.471 1.00 94.62 101 GLY A N 1
ATOM 707 C CA . GLY A 1 101 ? -7.438 3.044 -4.136 1.00 94.62 101 GLY A CA 1
ATOM 708 C C . GLY A 1 101 ? -8.947 3.084 -3.885 1.00 94.62 101 GLY A C 1
ATOM 709 O O . GLY A 1 101 ? -9.503 2.152 -3.311 1.00 94.62 101 GLY A O 1
ATOM 710 N N . ARG A 1 102 ? -9.619 4.129 -4.377 1.00 93.06 102 ARG A N 1
ATOM 711 C CA . ARG A 1 102 ? -11.079 4.269 -4.319 1.00 93.06 102 ARG A CA 1
ATOM 712 C C . ARG A 1 102 ? -11.773 3.281 -5.254 1.00 93.06 102 ARG A C 1
ATOM 714 O O . ARG A 1 102 ? -12.787 2.715 -4.873 1.00 93.06 102 ARG A O 1
ATOM 721 N N . ALA A 1 103 ? -11.227 3.066 -6.449 1.00 95.25 103 ALA A N 1
ATOM 722 C CA . ALA A 1 103 ? -11.811 2.190 -7.463 1.00 95.25 103 ALA A CA 1
ATOM 723 C C . ALA A 1 103 ? -1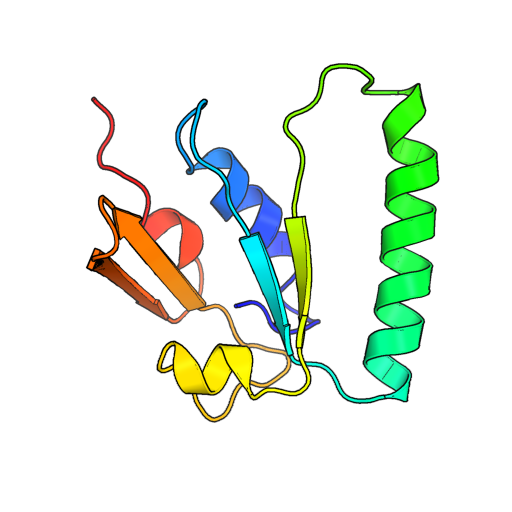1.814 0.704 -7.067 1.00 95.25 103 ALA A C 1
ATOM 725 O O . ALA A 1 103 ? -12.667 -0.043 -7.531 1.00 95.25 103 ALA A O 1
ATOM 726 N N . VAL A 1 104 ? -10.872 0.267 -6.222 1.00 94.44 104 VAL A N 1
ATOM 727 C CA . VAL A 1 104 ? -10.848 -1.108 -5.686 1.00 94.44 104 VAL A CA 1
ATOM 728 C C . VAL A 1 104 ? -11.508 -1.235 -4.315 1.00 94.44 104 VAL A C 1
ATOM 730 O O . VAL A 1 104 ? -11.462 -2.311 -3.723 1.00 94.44 104 VAL A O 1
ATOM 733 N N . ALA A 1 105 ? -12.061 -0.153 -3.769 1.00 91.25 105 ALA A N 1
ATOM 734 C CA . ALA A 1 105 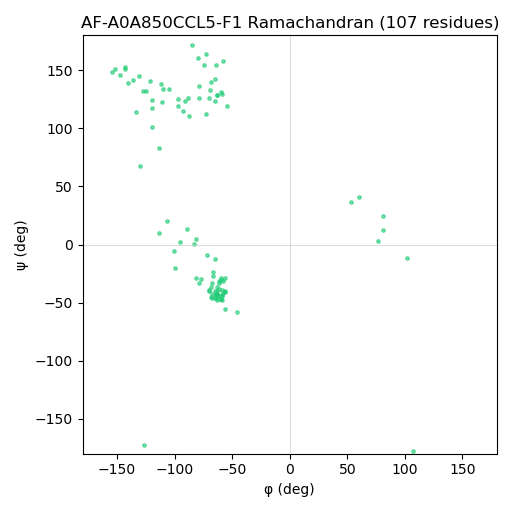? -12.778 -0.196 -2.504 1.00 91.25 105 ALA A CA 1
ATOM 735 C C . ALA A 1 105 ? -14.036 -1.077 -2.638 1.00 91.25 105 ALA A C 1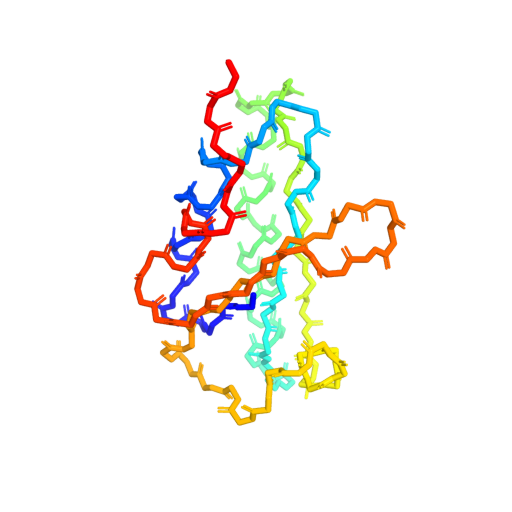
ATOM 737 O O . ALA A 1 105 ? -14.533 -1.262 -3.750 1.00 91.25 105 ALA A O 1
ATOM 738 N N . PRO A 1 106 ? -14.542 -1.661 -1.540 1.00 84.75 106 PRO A N 1
ATOM 739 C CA . PRO A 1 106 ? -15.789 -2.405 -1.615 1.00 84.75 106 PRO A CA 1
ATOM 740 C C . PRO A 1 106 ? -16.927 -1.446 -1.970 1.00 84.75 106 PRO A C 1
ATOM 742 O O . PRO A 1 106 ? -16.965 -0.318 -1.469 1.00 84.75 106 PRO A O 1
ATOM 745 N N . ASP A 1 107 ? -17.870 -1.904 -2.792 1.00 71.88 107 ASP A N 1
A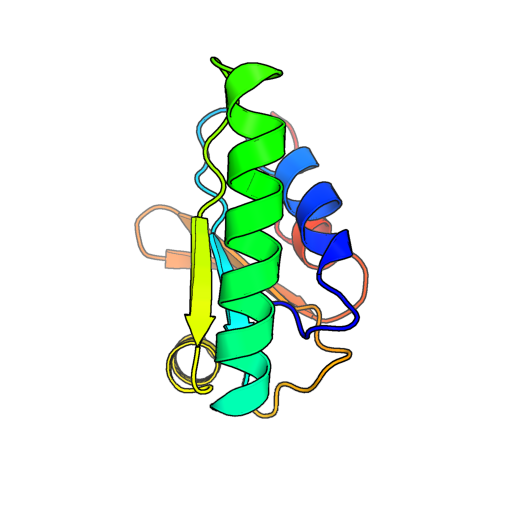TOM 746 C CA . ASP A 1 107 ? -19.152 -1.219 -2.917 1.00 71.88 107 ASP A CA 1
ATOM 747 C C . ASP A 1 107 ? -19.797 -1.179 -1.528 1.00 71.88 107 ASP A C 1
ATOM 749 O O . ASP A 1 107 ? -19.822 -2.188 -0.817 1.00 71.88 107 ASP A O 1
ATOM 753 N N . GLY A 1 108 ? -20.225 0.012 -1.105 1.00 57.78 108 GLY A N 1
ATOM 754 C CA . GLY A 1 108 ? -20.783 0.223 0.226 1.00 57.78 108 GLY A CA 1
ATOM 755 C C . GLY A 1 108 ? -21.945 -0.735 0.483 1.00 57.78 108 GLY A C 1
ATOM 756 O O . GLY A 1 108 ? -22.932 -0.707 -0.249 1.00 57.78 108 GLY A O 1
ATOM 757 N N . LEU A 1 109 ? -21.800 -1.575 1.509 1.00 40.56 109 LEU A N 1
ATOM 758 C CA . LEU A 1 109 ? -22.913 -2.266 2.160 1.00 40.56 109 LEU A CA 1
ATOM 759 C C . LEU A 1 109 ? -23.649 -1.293 3.082 1.00 40.56 109 LEU A C 1
ATOM 761 O O . LEU A 1 109 ? -22.952 -0.558 3.821 1.00 40.56 109 LEU A O 1
#

Secondary structure (DSSP, 8-state):
-B-GGGTTHHHHHHHHS-TT---EEEEE--HHHHHHHHHHHHHHHHHHHHH-TTPPPPEEEEE-SHHHHHTT--S--TT-BE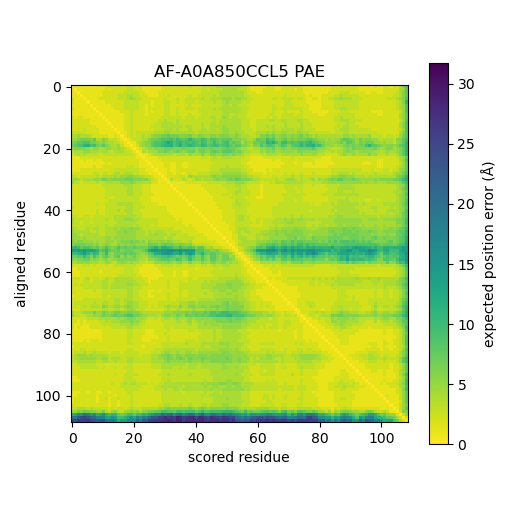EEEEETTEEEEEEESTTHHHHTSPPP-

Solvent-accessible surface area (ba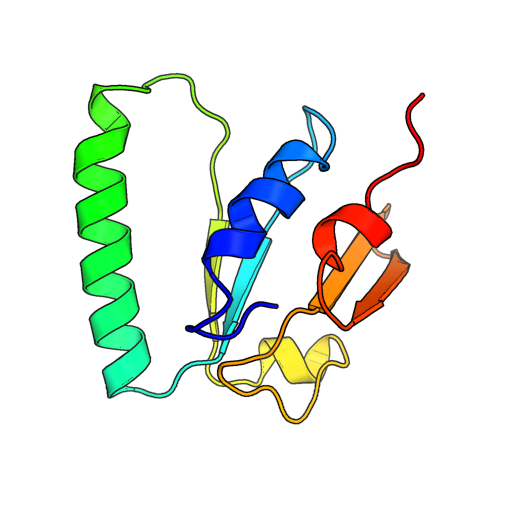ckbone atoms only — not comparable to full-atom values): 6325 Å² total; per-residue (Å²): 62,28,9,74,82,31,53,72,55,52,55,55,23,52,74,39,41,55,97,86,57,84,60,69,45,36,30,56,39,55,74,70,58,38,52,53,48,51,52,53,53,49,53,51,49,62,64,45,43,80,78,45,79,86,60,84,78,78,46,76,43,81,27,85,41,62,64,47,36,73,74,71,48,67,90,74,47,46,82,29,34,32,25,70,26,73,56,97,92,36,79,77,37,72,32,72,40,93,60,11,39,48,71,29,29,72,80,86,128